Protein AF-A0A090Y3X4-F1 (afdb_monomer)

Mean predicted aligned error: 3.94 Å

Solvent-accessible surface area (backbone atoms only — not comparable to full-atom values): 7453 Å² total; per-residue (Å²): 134,81,84,80,70,40,62,22,21,48,53,12,30,30,33,34,77,34,29,71,31,74,43,51,36,42,61,92,68,74,62,86,41,66,52,88,90,32,39,46,38,29,31,77,70,59,46,63,77,59,17,38,63,59,19,52,33,36,74,37,89,66,60,80,65,92,53,76,44,78,47,69,42,95,89,70,42,83,44,72,36,32,60,23,70,66,44,67,40,93,90,59,49,47,38,69,45,41,74,91,44,66,38,75,91,29,31,19,28,30,45,69,23,35,34,59,35,67,56,74,32,51,30,39,50,78,40,28,31,71,87,59,84,132

Sequence (134 aa):
MMDKYEYAVRGAKIFCECGSHVRRLNLPQSHGAFVNDKPMMNEADCVPEVNISSFGTCDSPKNESGETVYLISMDGKEIQGTPCKFALLSGGKWEKTKEQAKVDEKPALTTESELHCSLGGTIRFNSSGQQEAD

Secondary structure (DSSP, 8-state):
----PPBPBTT-EEEETTBS--EE---SS--S-EETTEEBPBTT---BTTTB---SBB--TT------EEEE-TTS-EEEESB----BPTT---BS-EEEEEETTEEEPBTT-BEEBTTSPEEEES--STTS--

Nearest PDB structures (foldseek):
  1wln-assembly1_A  TM=1.974E-01  e=7.969E+00  Mus musculus

Organism: Paenibacillus macerans (NCBI:txid44252)

Structure (mmCIF, N/CA/C/O backbone):
data_AF-A0A090Y3X4-F1
#
_entry.id   AF-A0A090Y3X4-F1
#
loop_
_atom_site.group_PDB
_atom_site.id
_atom_site.type_symbol
_atom_site.label_atom_id
_atom_site.label_alt_id
_atom_site.label_comp_id
_atom_site.label_asym_id
_atom_site.label_entity_id
_atom_site.label_seq_id
_atom_site.pdbx_PDB_ins_code
_atom_site.Cartn_x
_atom_site.Cartn_y
_atom_site.Cartn_z
_atom_site.occupancy
_atom_site.B_iso_or_equiv
_atom_site.auth_seq_id
_atom_site.auth_com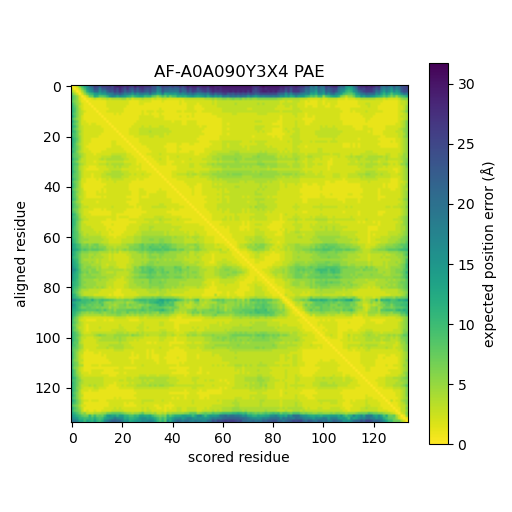p_id
_atom_site.auth_asym_id
_atom_site.auth_atom_id
_atom_site.pdbx_PDB_model_num
ATOM 1 N N . MET A 1 1 ? 19.424 19.079 -3.361 1.00 43.22 1 MET A N 1
ATOM 2 C CA . MET A 1 1 ? 19.384 17.786 -2.648 1.00 43.22 1 MET A CA 1
ATOM 3 C C . MET A 1 1 ? 18.462 16.901 -3.450 1.00 43.22 1 MET A C 1
ATOM 5 O O . MET A 1 1 ? 17.398 17.370 -3.816 1.00 43.22 1 MET A O 1
ATOM 9 N N . MET A 1 2 ? 18.930 15.733 -3.876 1.00 45.69 2 MET A N 1
ATOM 10 C CA . MET A 1 2 ? 18.145 14.839 -4.723 1.00 45.69 2 MET A CA 1
ATOM 11 C C . MET A 1 2 ? 17.331 13.964 -3.781 1.00 45.69 2 MET A C 1
ATOM 13 O O . MET A 1 2 ? 17.919 13.132 -3.090 1.00 45.69 2 MET A O 1
ATOM 17 N N . ASP A 1 3 ? 16.026 14.215 -3.692 1.00 47.84 3 ASP A N 1
ATOM 18 C CA . ASP A 1 3 ? 15.105 13.340 -2.973 1.00 47.84 3 ASP A CA 1
ATOM 19 C C . ASP A 1 3 ? 15.258 11.944 -3.569 1.00 47.84 3 ASP A C 1
ATOM 21 O O . ASP A 1 3 ? 14.965 11.699 -4.742 1.00 47.84 3 ASP A O 1
ATOM 25 N N . LYS A 1 4 ? 15.867 11.043 -2.799 1.00 63.28 4 LYS A N 1
ATOM 26 C CA . LYS A 1 4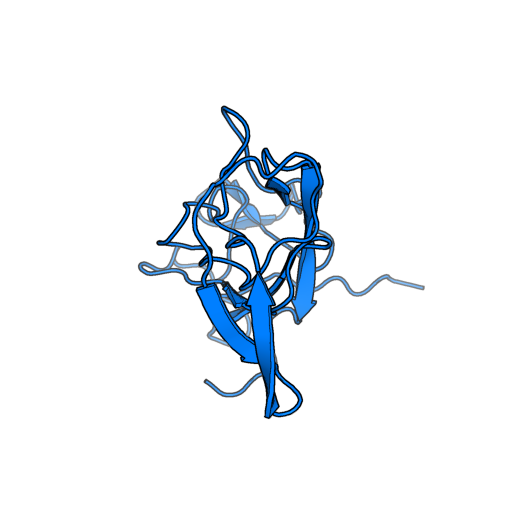 ? 16.175 9.693 -3.256 1.00 63.28 4 LYS A CA 1
ATOM 27 C C . LYS A 1 4 ? 14.930 8.844 -3.019 1.00 63.28 4 LYS A C 1
ATOM 29 O O . LYS A 1 4 ? 14.910 8.016 -2.118 1.00 63.28 4 LYS A O 1
ATOM 34 N N . TYR A 1 5 ? 13.865 9.106 -3.775 1.00 77.50 5 TYR A N 1
ATOM 35 C CA . TYR A 1 5 ? 12.719 8.206 -3.793 1.00 77.50 5 TYR A CA 1
ATOM 36 C C . TYR A 1 5 ? 13.141 6.883 -4.430 1.00 77.50 5 TYR A C 1
ATOM 38 O O . TYR A 1 5 ? 13.808 6.839 -5.467 1.00 77.50 5 TYR A O 1
ATOM 46 N N . GLU A 1 6 ? 12.779 5.795 -3.769 1.00 94.81 6 GLU A N 1
ATOM 47 C CA . GLU A 1 6 ? 13.108 4.441 -4.193 1.00 94.81 6 GLU A CA 1
ATOM 48 C C . GLU A 1 6 ? 11.882 3.801 -4.833 1.00 94.81 6 GLU A C 1
ATOM 50 O O . GLU A 1 6 ? 10.752 4.080 -4.432 1.00 94.81 6 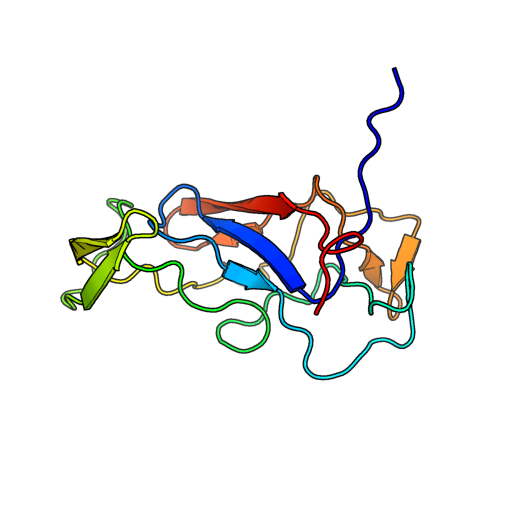GLU A O 1
ATOM 55 N N . TYR A 1 7 ? 12.088 2.928 -5.818 1.00 97.06 7 TYR A N 1
ATOM 56 C CA . TYR A 1 7 ? 10.997 2.127 -6.364 1.00 97.06 7 TYR A CA 1
ATOM 57 C C . TYR A 1 7 ? 10.434 1.188 -5.298 1.00 97.06 7 TYR A C 1
ATOM 59 O O . TYR A 1 7 ? 11.191 0.513 -4.600 1.00 97.06 7 TYR A O 1
ATOM 67 N N . ALA A 1 8 ? 9.114 1.120 -5.176 1.00 97.62 8 ALA A N 1
ATOM 68 C CA . ALA A 1 8 ? 8.504 0.164 -4.267 1.00 97.62 8 ALA A CA 1
ATOM 69 C C . ALA A 1 8 ? 8.553 -1.244 -4.872 1.00 97.62 8 ALA A C 1
ATOM 71 O O . ALA A 1 8 ? 8.224 -1.448 -6.044 1.00 97.62 8 ALA A O 1
ATOM 72 N N . VAL A 1 9 ? 8.943 -2.217 -4.054 1.00 97.88 9 VAL A N 1
ATOM 73 C CA . VAL A 1 9 ? 8.943 -3.640 -4.410 1.00 97.88 9 VAL A CA 1
ATOM 74 C C . VAL A 1 9 ? 7.957 -4.422 -3.551 1.00 97.88 9 VAL A C 1
ATOM 76 O O . VAL A 1 9 ? 7.445 -3.923 -2.545 1.00 97.88 9 VAL A O 1
ATOM 79 N N . ARG A 1 10 ? 7.697 -5.681 -3.911 1.00 97.75 10 ARG A N 1
ATOM 80 C CA . ARG A 1 10 ? 6.999 -6.617 -3.023 1.00 97.75 10 ARG A CA 1
ATOM 81 C C . ARG A 1 10 ? 7.674 -6.633 -1.652 1.00 97.75 10 ARG A C 1
ATOM 83 O O . ARG A 1 10 ? 8.893 -6.717 -1.548 1.00 97.75 10 ARG A O 1
ATOM 90 N N . GLY A 1 11 ? 6.865 -6.569 -0.600 1.00 97.06 11 GLY A N 1
ATOM 91 C CA . GLY A 1 11 ? 7.344 -6.483 0.776 1.00 97.06 11 GLY A CA 1
ATOM 92 C C . GLY A 1 11 ? 7.535 -5.054 1.290 1.00 97.06 11 GLY A C 1
ATOM 93 O O . GLY A 1 11 ? 7.710 -4.896 2.498 1.00 97.06 11 GLY A O 1
ATOM 94 N N . ALA A 1 12 ? 7.440 -4.027 0.431 1.00 97.75 12 ALA A N 1
ATOM 95 C CA . ALA A 1 12 ? 7.424 -2.623 0.845 1.00 97.75 12 ALA A CA 1
ATOM 96 C C . ALA A 1 12 ? 6.405 -2.394 1.964 1.00 97.75 12 ALA A C 1
ATOM 98 O O . ALA A 1 12 ? 5.258 -2.844 1.872 1.00 97.75 12 ALA A O 1
ATOM 99 N N . LYS A 1 13 ? 6.817 -1.701 3.028 1.00 97.81 13 LYS A N 1
ATOM 100 C CA . LYS A 1 13 ? 5.930 -1.408 4.154 1.00 97.81 13 LYS A CA 1
ATOM 101 C C . LYS A 1 13 ? 5.101 -0.172 3.856 1.00 97.81 13 LYS A C 1
ATOM 103 O O . LYS A 1 13 ? 5.649 0.872 3.518 1.00 97.81 13 LYS A O 1
ATOM 108 N N . ILE A 1 14 ? 3.799 -0.282 4.061 1.00 97.94 14 ILE A N 1
ATOM 109 C CA . ILE A 1 14 ? 2.810 0.777 3.884 1.00 97.94 14 ILE A CA 1
ATOM 110 C C . ILE A 1 14 ? 1.960 0.930 5.143 1.00 97.94 14 ILE A C 1
ATOM 112 O O . ILE A 1 14 ? 1.775 -0.022 5.900 1.00 97.94 14 ILE A O 1
ATOM 116 N N . PHE A 1 15 ? 1.399 2.110 5.357 1.00 97.62 15 PHE A N 1
ATOM 117 C CA . PHE A 1 15 ? 0.435 2.368 6.425 1.00 97.62 15 PHE A CA 1
ATOM 118 C C . PHE A 1 15 ? -0.694 3.251 5.904 1.00 97.62 15 PHE A C 1
ATOM 120 O O . PHE A 1 15 ? -0.481 4.050 4.997 1.00 97.62 15 PHE A O 1
ATOM 127 N N . CYS A 1 16 ? -1.881 3.101 6.484 1.00 97.69 16 CYS A N 1
ATOM 128 C CA . CYS A 1 16 ? -2.984 4.041 6.321 1.00 97.69 16 CYS A CA 1
ATOM 129 C C . CYS A 1 16 ? -2.924 5.050 7.469 1.00 97.69 16 CYS A C 1
ATOM 131 O O . CYS A 1 16 ? -2.785 4.639 8.617 1.00 97.69 16 CYS A O 1
ATOM 133 N N . GLU A 1 17 ? -3.085 6.340 7.189 1.00 97.38 17 GLU A N 1
ATOM 134 C CA . GLU A 1 17 ? -3.111 7.396 8.217 1.00 97.38 17 GLU A CA 1
ATOM 135 C C . GLU A 1 17 ? -4.227 7.212 9.256 1.00 97.38 17 GLU A C 1
ATOM 137 O O . GLU A 1 17 ? -4.107 7.688 10.380 1.00 97.38 17 GLU A O 1
ATOM 142 N N . CYS A 1 18 ? -5.303 6.504 8.904 1.00 96.94 18 CYS A N 1
ATOM 143 C CA . CYS A 1 18 ? -6.388 6.174 9.831 1.00 96.94 18 CYS A CA 1
ATOM 144 C C . CYS A 1 18 ? -6.249 4.780 10.460 1.00 96.94 18 CYS A C 1
ATOM 146 O O . CYS A 1 18 ? -7.133 4.385 11.214 1.00 96.94 18 CYS A O 1
ATOM 148 N N . GLY A 1 19 ? -5.243 3.991 10.072 1.00 96.62 19 GLY A N 1
ATOM 149 C CA . GLY A 1 19 ? -5.099 2.590 10.461 1.00 96.62 19 GLY A CA 1
ATOM 150 C C . GLY A 1 19 ? -4.073 2.395 11.574 1.00 96.62 19 GLY A C 1
ATOM 151 O O . GLY A 1 19 ? -3.025 3.033 11.575 1.00 96.62 19 GLY A O 1
ATOM 152 N N . SER A 1 20 ? -4.320 1.458 12.487 1.00 96.50 20 SER A N 1
ATOM 153 C CA . SER A 1 20 ? -3.396 1.188 13.598 1.00 96.50 20 SER A CA 1
ATOM 154 C C . SER A 1 20 ? -2.183 0.328 13.241 1.00 96.50 20 SER A C 1
ATOM 156 O O . SER A 1 20 ? -1.276 0.187 14.061 1.00 96.50 20 SER A O 1
ATOM 158 N N . HIS A 1 21 ? -2.148 -0.286 12.055 1.00 96.56 21 HIS A N 1
ATOM 159 C CA . HIS A 1 21 ? -1.065 -1.191 11.684 1.00 96.56 21 HIS A CA 1
ATOM 160 C C . HIS A 1 21 ? -0.454 -0.912 10.312 1.00 96.56 21 HIS A C 1
ATOM 162 O O . HIS A 1 21 ? -1.160 -0.802 9.321 1.00 96.56 21 HIS A O 1
ATOM 168 N N . VAL A 1 22 ? 0.875 -0.968 10.241 1.00 96.69 22 VAL A N 1
ATOM 169 C CA . VAL A 1 22 ? 1.681 -1.127 9.021 1.00 96.69 22 VAL A CA 1
ATOM 170 C C . VAL A 1 22 ? 1.436 -2.507 8.407 1.00 96.69 22 VAL A C 1
ATOM 172 O O . VAL A 1 22 ? 1.268 -3.518 9.104 1.00 96.69 22 VAL A O 1
ATOM 175 N N . ARG A 1 23 ? 1.450 -2.546 7.077 1.00 96.25 23 ARG A N 1
ATOM 176 C CA . ARG A 1 23 ? 1.321 -3.741 6.245 1.00 96.25 23 ARG A CA 1
ATOM 177 C C . ARG A 1 23 ? 2.415 -3.802 5.203 1.00 96.25 23 ARG A C 1
ATOM 179 O O . ARG A 1 23 ? 3.077 -2.809 4.9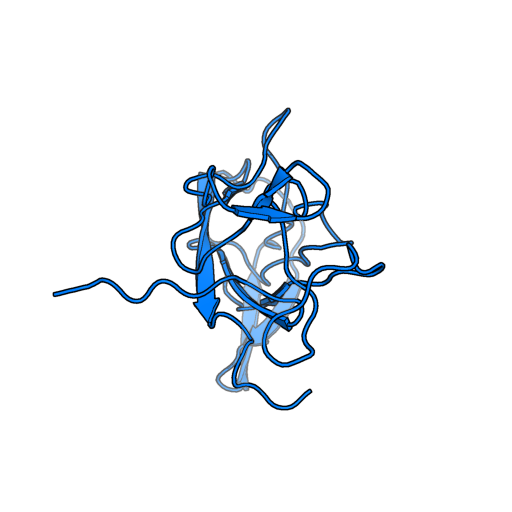36 1.00 96.25 23 ARG A O 1
ATOM 186 N N . ARG A 1 24 ? 2.613 -4.985 4.634 1.00 97.25 24 ARG A N 1
ATOM 187 C CA . ARG A 1 24 ? 3.506 -5.184 3.495 1.00 97.25 24 ARG A CA 1
ATOM 188 C C . ARG A 1 24 ? 2.686 -5.277 2.223 1.00 97.25 24 ARG A C 1
ATOM 190 O O . ARG A 1 24 ? 1.677 -5.979 2.209 1.00 97.25 24 ARG A O 1
ATOM 197 N N . LEU A 1 25 ? 3.144 -4.610 1.170 1.00 97.50 25 LEU A N 1
ATOM 198 C CA . LEU A 1 25 ? 2.611 -4.819 -0.166 1.00 97.50 25 LEU A CA 1
ATOM 199 C C . LEU A 1 25 ? 2.888 -6.242 -0.624 1.00 97.50 25 LEU A C 1
ATOM 201 O O . LEU A 1 25 ? 4.015 -6.739 -0.539 1.00 97.50 25 LEU A O 1
ATOM 205 N N . ASN A 1 26 ? 1.853 -6.878 -1.148 1.00 97.62 26 ASN A N 1
ATOM 206 C CA . ASN A 1 26 ? 1.954 -8.188 -1.751 1.00 97.62 26 ASN A CA 1
ATOM 207 C C . ASN A 1 26 ? 1.817 -8.088 -3.273 1.00 97.62 26 ASN A C 1
ATOM 209 O O . ASN A 1 26 ? 1.033 -7.304 -3.806 1.00 97.62 26 ASN A O 1
ATOM 213 N N . LEU A 1 27 ? 2.583 -8.918 -3.969 1.00 97.69 27 LEU A N 1
ATOM 214 C CA . LEU A 1 27 ? 2.510 -9.076 -5.412 1.00 97.69 27 LEU A CA 1
ATOM 215 C C . LEU A 1 27 ? 2.535 -10.579 -5.700 1.00 97.69 27 LEU A C 1
ATOM 217 O O . LEU A 1 27 ? 3.615 -11.178 -5.683 1.00 97.69 27 LEU A O 1
ATOM 221 N N . PRO A 1 28 ? 1.359 -11.216 -5.866 1.00 95.88 28 PRO A N 1
ATOM 222 C CA . PRO A 1 28 ? 1.272 -12.666 -6.039 1.00 95.88 28 PRO A CA 1
ATOM 223 C C . PRO A 1 28 ? 2.027 -13.172 -7.270 1.00 95.88 28 PRO A C 1
ATOM 225 O O . PRO A 1 28 ? 2.687 -14.206 -7.206 1.00 95.88 28 PRO A O 1
ATOM 228 N N . GLN A 1 29 ? 1.948 -12.424 -8.372 1.00 96.06 29 GLN A N 1
ATOM 229 C CA . GLN A 1 29 ? 2.640 -12.707 -9.622 1.00 96.06 29 GLN A CA 1
ATOM 230 C C . GLN A 1 29 ? 3.517 -11.512 -9.986 1.00 96.06 29 GLN A C 1
ATOM 232 O O . GLN A 1 29 ? 3.029 -10.390 -10.048 1.00 96.06 29 GLN A O 1
ATOM 237 N N . SER A 1 30 ? 4.809 -11.759 -10.211 1.00 96.50 30 SER A N 1
ATOM 238 C CA . SER A 1 30 ? 5.745 -10.715 -10.635 1.00 96.50 30 SER A CA 1
ATOM 239 C C . SER A 1 30 ? 5.406 -10.198 -12.034 1.00 96.50 30 SER A C 1
ATOM 241 O O . SER A 1 30 ? 5.083 -10.981 -12.927 1.00 96.50 30 SER A O 1
ATOM 243 N N . HIS A 1 31 ? 5.602 -8.895 -12.224 1.00 96.94 31 HIS A N 1
ATOM 244 C CA . HIS A 1 31 ? 5.525 -8.188 -13.507 1.00 96.94 31 HIS A CA 1
ATOM 245 C C . HIS A 1 31 ? 6.775 -8.372 -14.387 1.00 96.94 31 HIS A C 1
ATOM 247 O O . HIS A 1 31 ? 6.893 -7.760 -15.443 1.00 96.94 31 HIS A O 1
ATOM 253 N N . GLY A 1 32 ? 7.760 -9.159 -13.937 1.00 96.81 32 GLY A N 1
ATOM 254 C CA . GLY A 1 32 ? 9.018 -9.390 -14.658 1.00 96.81 32 GLY A CA 1
ATOM 255 C C . GLY A 1 32 ? 10.052 -8.260 -14.538 1.00 96.81 32 GLY A C 1
ATOM 256 O O . GLY A 1 32 ? 11.125 -8.364 -15.125 1.00 96.81 32 GLY A O 1
ATOM 257 N N . ALA A 1 33 ? 9.765 -7.214 -13.757 1.00 97.19 33 ALA A N 1
ATOM 258 C CA . ALA A 1 33 ? 10.682 -6.113 -13.460 1.00 97.19 33 ALA A CA 1
ATOM 259 C C . ALA A 1 33 ? 11.178 -6.184 -12.010 1.00 97.19 33 ALA A C 1
ATOM 261 O O . ALA A 1 33 ? 10.393 -6.441 -11.094 1.00 97.19 33 ALA A O 1
ATOM 262 N N . PHE A 1 34 ? 12.474 -5.939 -11.801 1.00 96.69 34 PHE A N 1
ATOM 263 C CA . PHE A 1 34 ? 13.136 -6.154 -10.515 1.00 96.69 34 PHE A CA 1
ATOM 264 C C . PHE A 1 34 ? 14.109 -5.028 -10.167 1.00 96.69 34 PHE A C 1
ATOM 266 O O . PHE A 1 34 ? 14.759 -4.452 -11.038 1.00 96.69 34 PHE A O 1
ATOM 273 N N . VAL A 1 35 ? 14.266 -4.784 -8.868 1.00 95.06 35 VAL A N 1
ATOM 274 C CA . VAL A 1 35 ? 15.372 -4.013 -8.291 1.00 95.06 35 VAL A CA 1
ATOM 275 C C . VAL A 1 35 ? 15.906 -4.784 -7.089 1.00 95.06 35 VAL A C 1
ATOM 277 O O . VAL A 1 35 ? 15.130 -5.222 -6.243 1.00 95.06 35 VAL A O 1
ATOM 280 N N . ASN A 1 36 ? 17.224 -4.994 -7.038 1.00 92.56 36 ASN A N 1
ATOM 281 C CA . ASN A 1 36 ? 17.879 -5.846 -6.034 1.00 92.56 36 ASN A CA 1
ATOM 282 C C . ASN A 1 36 ? 17.212 -7.230 -5.909 1.00 92.56 36 ASN A C 1
ATOM 284 O O . ASN A 1 36 ? 16.889 -7.666 -4.808 1.00 92.56 36 ASN A O 1
ATOM 288 N N . ASP A 1 37 ? 16.921 -7.866 -7.050 1.00 94.12 37 ASP A N 1
ATOM 289 C CA . ASP A 1 37 ? 16.239 -9.167 -7.154 1.00 94.12 37 ASP A CA 1
ATOM 290 C C . ASP A 1 37 ? 14.820 -9.228 -6.555 1.00 94.12 37 ASP A C 1
ATOM 292 O O . ASP A 1 37 ? 14.198 -10.290 -6.504 1.00 94.12 37 ASP A O 1
ATOM 296 N N . LYS A 1 38 ? 14.248 -8.079 -6.174 1.00 95.81 38 LYS A N 1
ATOM 297 C CA . LYS A 1 38 ? 12.889 -7.967 -5.638 1.00 95.81 38 LYS A CA 1
ATOM 298 C C . LYS A 1 38 ? 11.936 -7.402 -6.693 1.00 95.81 38 LYS A C 1
ATOM 300 O O . LYS A 1 38 ? 12.287 -6.435 -7.375 1.00 95.81 38 LYS A O 1
ATOM 305 N N . PRO A 1 39 ? 10.735 -7.984 -6.858 1.00 97.81 39 PRO A N 1
ATOM 306 C CA . PRO A 1 39 ? 9.830 -7.605 -7.935 1.00 97.81 39 PRO A CA 1
ATOM 307 C C . PRO A 1 39 ? 9.196 -6.235 -7.665 1.00 97.81 39 PRO A C 1
ATOM 309 O O . PRO A 1 39 ? 8.722 -5.972 -6.559 1.00 97.81 39 PRO A O 1
ATOM 312 N N . MET A 1 40 ? 9.202 -5.369 -8.675 1.00 98.06 40 MET A N 1
ATOM 313 C CA . MET A 1 40 ? 8.694 -3.995 -8.601 1.00 98.06 40 MET A CA 1
ATOM 314 C C . MET A 1 40 ? 7.166 -3.934 -8.682 1.00 98.06 40 MET A C 1
ATOM 316 O O . MET A 1 40 ? 6.543 -4.766 -9.339 1.00 98.06 40 MET A O 1
ATOM 320 N N . MET A 1 41 ? 6.583 -2.909 -8.056 1.00 98.25 41 MET A N 1
ATOM 321 C CA . MET A 1 41 ? 5.145 -2.619 -8.083 1.00 98.25 41 MET A CA 1
ATOM 322 C C . MET A 1 41 ? 4.808 -1.517 -9.107 1.00 98.25 41 MET A C 1
ATOM 324 O O . MET A 1 41 ? 5.634 -0.641 -9.386 1.00 98.25 41 MET A O 1
ATOM 328 N N . ASN A 1 42 ? 3.574 -1.500 -9.610 1.00 98.50 42 ASN A N 1
ATOM 329 C CA . ASN A 1 42 ? 3.027 -0.446 -10.469 1.00 98.50 42 ASN A CA 1
ATOM 330 C C . ASN A 1 42 ? 1.723 0.158 -9.920 1.00 98.50 42 ASN A C 1
ATOM 332 O O . ASN A 1 42 ? 1.174 -0.288 -8.912 1.00 98.50 42 ASN A O 1
ATOM 336 N N . GLU A 1 43 ? 1.219 1.196 -10.593 1.00 98.06 43 GLU A N 1
ATOM 337 C CA . GLU A 1 43 ? 0.061 1.970 -10.129 1.00 98.06 43 GLU A CA 1
ATOM 338 C C . GLU A 1 43 ? -1.225 1.161 -9.891 1.00 98.06 43 GLU A C 1
ATOM 340 O O . GLU A 1 43 ? -2.086 1.585 -9.120 1.00 98.06 43 GLU A O 1
ATOM 345 N N . ALA A 1 44 ? -1.365 0.000 -10.537 1.00 97.38 44 ALA A N 1
ATOM 346 C CA . ALA A 1 44 ? -2.546 -0.847 -10.431 1.00 97.38 44 ALA A CA 1
ATOM 347 C C . ALA A 1 44 ? -2.461 -1.872 -9.289 1.00 97.38 44 ALA A C 1
ATOM 349 O O . ALA A 1 44 ? -3.472 -2.504 -8.982 1.00 97.38 44 ALA A O 1
ATOM 350 N N . ASP A 1 45 ? -1.306 -2.021 -8.633 1.00 97.81 45 ASP A N 1
ATOM 351 C CA . ASP A 1 45 ? -1.090 -2.995 -7.558 1.00 97.81 45 ASP A CA 1
ATOM 352 C C . ASP A 1 45 ? -1.707 -2.529 -6.228 1.00 97.81 45 ASP A C 1
ATOM 354 O O . ASP A 1 45 ? -1.031 -2.216 -5.244 1.00 97.81 45 ASP A O 1
ATOM 358 N N . CYS A 1 46 ? -3.033 -2.446 -6.209 1.00 96.81 46 CYS A N 1
ATOM 359 C CA . CYS A 1 46 ? -3.823 -1.901 -5.110 1.00 96.81 46 CYS A CA 1
ATOM 360 C C . CYS A 1 46 ? -5.079 -2.725 -4.795 1.00 96.81 46 CYS A C 1
ATOM 362 O O . CYS A 1 46 ? -5.955 -2.255 -4.076 1.00 96.81 46 CYS A O 1
ATOM 364 N N . VAL A 1 47 ? -5.190 -3.957 -5.300 1.00 95.50 47 VAL A N 1
ATOM 365 C CA . VAL A 1 47 ? -6.376 -4.796 -5.091 1.00 95.50 47 VAL A CA 1
ATOM 366 C C . VAL A 1 47 ? -6.495 -5.183 -3.603 1.00 95.50 47 VAL A C 1
ATOM 368 O O . VAL A 1 47 ? -5.550 -5.766 -3.052 1.00 95.50 47 VAL A O 1
ATOM 371 N N . PRO A 1 48 ? -7.628 -4.885 -2.929 1.00 94.25 48 PRO A N 1
ATOM 372 C CA . PRO A 1 48 ? -7.843 -5.256 -1.530 1.00 94.25 48 PRO A CA 1
ATOM 373 C C . PRO A 1 48 ? -7.715 -6.762 -1.302 1.00 94.25 48 PRO A C 1
ATOM 375 O O . PRO A 1 48 ? -8.165 -7.558 -2.122 1.00 94.25 48 PRO A O 1
ATOM 378 N N . GLU A 1 49 ? -7.084 -7.145 -0.192 1.00 94.25 49 GLU A N 1
ATOM 379 C CA . GLU A 1 49 ? -6.814 -8.534 0.221 1.00 94.25 49 GLU A CA 1
ATOM 380 C C . GLU A 1 49 ? -5.956 -9.361 -0.762 1.00 94.25 49 GLU A C 1
ATOM 382 O O . GLU A 1 49 ? -5.660 -10.526 -0.509 1.00 94.25 49 GLU A O 1
ATOM 387 N N . VAL A 1 50 ? -5.481 -8.749 -1.853 1.00 96.12 50 VAL A N 1
ATOM 388 C CA . VAL A 1 50 ? -4.529 -9.344 -2.802 1.00 96.12 50 VAL A CA 1
ATOM 389 C C . VAL A 1 50 ? -3.187 -8.627 -2.717 1.00 96.12 50 VAL A C 1
ATOM 391 O O . VAL A 1 50 ? -2.171 -9.263 -2.433 1.00 96.12 50 VAL A O 1
ATOM 394 N N . ASN A 1 51 ? -3.181 -7.308 -2.928 1.00 97.50 51 ASN A N 1
ATOM 395 C CA . ASN A 1 51 ? -1.993 -6.465 -2.804 1.00 97.50 51 ASN A CA 1
ATOM 396 C C . ASN A 1 51 ? -1.890 -5.811 -1.425 1.00 97.50 51 ASN A C 1
ATOM 398 O O . ASN A 1 51 ? -0.787 -5.645 -0.904 1.00 97.50 51 ASN A O 1
ATOM 402 N N . ILE A 1 52 ? -3.036 -5.432 -0.848 1.00 97.25 52 ILE A N 1
ATOM 403 C CA . ILE A 1 52 ? -3.126 -4.641 0.383 1.00 97.25 52 ILE A CA 1
ATOM 404 C C . ILE A 1 52 ? -4.127 -5.297 1.335 1.00 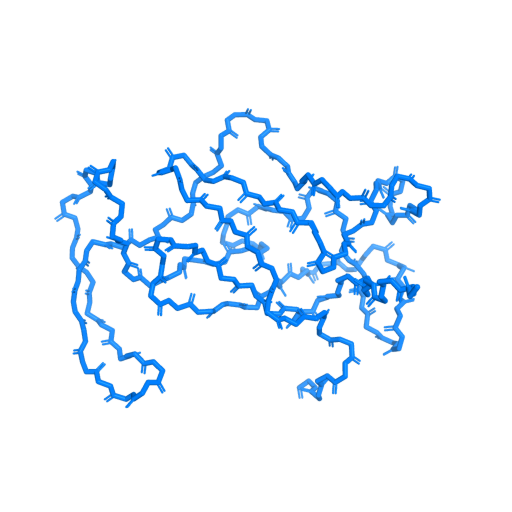97.25 52 ILE A C 1
ATOM 406 O O . ILE A 1 52 ? -5.324 -5.330 1.062 1.00 97.25 52 ILE A O 1
ATOM 410 N N . SER A 1 53 ? -3.638 -5.790 2.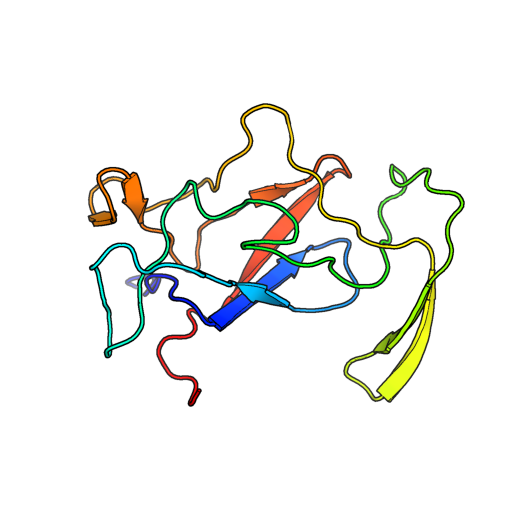469 1.00 95.56 53 SER A N 1
ATOM 411 C CA . SER A 1 53 ? -4.463 -6.278 3.583 1.00 95.56 53 SER A CA 1
ATOM 412 C C . SER A 1 53 ? -4.991 -5.132 4.459 1.00 95.56 53 SER A C 1
ATOM 414 O O . SER A 1 53 ? -4.368 -4.071 4.517 1.00 95.56 53 SER A O 1
ATOM 416 N N . SER A 1 54 ? -6.049 -5.378 5.238 1.00 95.25 54 SER A N 1
ATOM 417 C CA . SER A 1 54 ? -6.558 -4.440 6.262 1.00 95.25 54 SER A CA 1
ATOM 418 C C . SER A 1 54 ? -5.491 -3.864 7.216 1.00 95.25 54 SER A C 1
ATOM 420 O O . SER A 1 54 ? -4.575 -4.563 7.650 1.00 95.25 54 SER A O 1
ATOM 422 N N . PHE A 1 55 ? -5.643 -2.599 7.627 1.00 97.12 55 PHE A N 1
ATOM 423 C CA . PHE A 1 55 ? -4.678 -1.872 8.480 1.00 97.12 55 PHE A CA 1
ATOM 424 C C . PHE A 1 55 ? -5.004 -1.944 9.986 1.00 97.12 55 PHE A C 1
ATOM 426 O O . PHE A 1 55 ? -4.697 -1.028 10.744 1.00 97.12 55 PHE A O 1
ATOM 433 N N . GLY A 1 56 ? -5.631 -3.033 10.439 1.00 96.25 56 GLY A N 1
ATOM 434 C CA . GLY A 1 56 ? -6.000 -3.219 11.844 1.00 96.25 56 GLY A CA 1
ATOM 435 C C . GLY A 1 56 ? -7.301 -2.508 12.208 1.00 96.25 56 GLY A C 1
ATOM 436 O O . GLY A 1 56 ? -8.322 -2.776 11.584 1.00 96.25 56 GLY A O 1
ATOM 437 N N . THR A 1 57 ? -7.272 -1.623 13.204 1.00 96.81 57 THR A N 1
ATOM 438 C CA . THR A 1 57 ? -8.404 -0.762 13.604 1.00 96.81 57 THR A CA 1
ATOM 439 C C . THR A 1 57 ? -8.362 0.577 12.867 1.00 96.81 57 THR A C 1
ATOM 441 O O . THR A 1 57 ? -7.291 0.999 12.436 1.00 96.81 57 THR A O 1
ATOM 444 N N . CYS A 1 58 ? -9.518 1.216 12.685 1.00 97.25 58 CYS A N 1
ATOM 445 C CA . CYS A 1 58 ? -9.686 2.452 11.928 1.00 97.25 58 CYS A CA 1
ATOM 446 C C . CYS A 1 58 ? -10.241 3.579 12.796 1.00 97.25 58 CYS A C 1
ATOM 448 O O . CYS A 1 58 ? -11.321 3.424 13.361 1.00 97.25 58 CYS A O 1
ATOM 450 N N . ASP A 1 59 ? -9.575 4.729 12.779 1.00 96.25 59 ASP A N 1
ATOM 451 C CA . ASP A 1 59 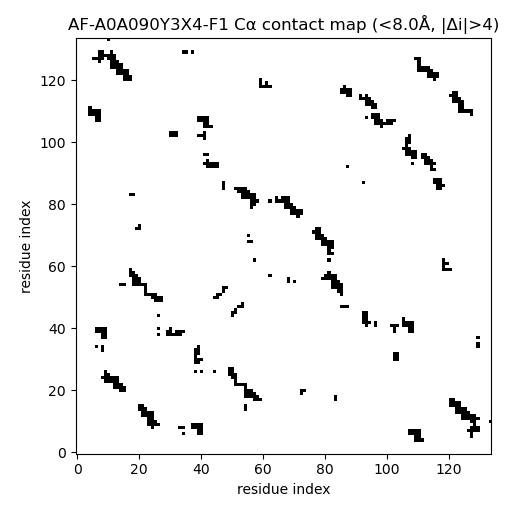? -10.010 5.926 13.511 1.00 96.25 59 ASP A CA 1
ATOM 452 C C . ASP A 1 59 ? -10.797 6.914 12.630 1.00 96.25 59 ASP A C 1
ATOM 454 O O . ASP A 1 59 ? -11.134 8.018 13.058 1.00 96.25 59 ASP A O 1
ATOM 458 N N . SER A 1 60 ? -11.096 6.550 11.375 1.00 96.38 60 SER A N 1
ATOM 459 C CA . SER A 1 60 ? -11.881 7.424 10.503 1.00 96.38 60 SER A CA 1
ATOM 460 C C . SER A 1 60 ? -13.329 7.529 10.996 1.00 96.38 60 SER A C 1
ATOM 462 O O . SER A 1 60 ? -14.006 6.503 11.098 1.00 96.38 60 SER A O 1
ATOM 464 N N . PRO A 1 61 ? -13.871 8.748 11.175 1.00 93.88 61 PRO A N 1
ATOM 465 C CA . PRO A 1 61 ? -15.271 8.938 11.546 1.00 93.88 61 PRO A CA 1
ATOM 466 C C . PRO A 1 61 ? -16.247 8.512 10.438 1.00 93.88 61 PRO A C 1
ATOM 468 O O . PRO A 1 61 ? -17.439 8.394 10.694 1.00 93.88 61 PRO A O 1
ATOM 471 N N . LYS A 1 62 ? -15.762 8.283 9.207 1.00 94.44 62 LYS A N 1
ATOM 472 C CA . LYS A 1 62 ? -16.564 7.751 8.091 1.00 94.44 62 LYS A CA 1
ATOM 473 C C . LYS A 1 62 ? -16.734 6.232 8.153 1.00 94.44 62 LYS A C 1
ATOM 475 O O . LYS A 1 62 ? -17.426 5.665 7.312 1.00 94.44 62 LYS A O 1
ATOM 480 N N . ASN A 1 63 ? -16.047 5.554 9.073 1.00 94.50 63 ASN A N 1
ATOM 481 C CA . ASN A 1 63 ? -16.164 4.112 9.217 1.00 94.50 63 ASN A CA 1
ATOM 482 C C . ASN A 1 63 ? -17.416 3.760 10.027 1.00 94.50 63 ASN A C 1
ATOM 484 O O . ASN A 1 63 ? -17.388 3.699 11.251 1.00 94.50 63 ASN A O 1
ATOM 488 N N . GLU A 1 64 ? -18.512 3.515 9.316 1.00 93.12 64 GLU A N 1
ATOM 489 C CA . GLU A 1 64 ? -19.818 3.171 9.891 1.00 93.12 64 GLU A CA 1
ATOM 490 C C . GLU A 1 64 ? -19.997 1.657 10.125 1.00 93.12 64 GLU A C 1
ATOM 492 O O . GLU A 1 64 ? -21.110 1.185 10.360 1.00 93.12 64 GLU A O 1
ATOM 497 N N . SER A 1 65 ? -18.924 0.861 10.039 1.00 91.88 65 SER A N 1
ATOM 498 C CA . SER A 1 65 ? -19.014 -0.575 10.308 1.00 91.88 65 SER A CA 1
ATOM 499 C C . SER A 1 65 ? -19.384 -0.835 11.774 1.00 91.88 65 SER A C 1
ATOM 501 O O . SER A 1 65 ? -18.764 -0.299 12.689 1.00 91.88 65 SER A O 1
ATOM 503 N N . GLY A 1 66 ? -20.372 -1.706 11.998 1.00 92.69 66 GLY A N 1
ATOM 504 C CA . GLY A 1 66 ? -20.751 -2.190 13.332 1.00 92.69 66 GLY A CA 1
ATOM 505 C C . GLY A 1 66 ? -19.871 -3.333 13.857 1.00 92.69 66 GLY A C 1
ATOM 506 O O . GLY A 1 66 ? -20.138 -3.881 14.923 1.00 92.69 66 GLY A O 1
ATOM 507 N N . GLU A 1 67 ? -18.854 -3.741 13.099 1.00 95.56 67 GLU A N 1
ATOM 508 C CA . GLU A 1 67 ? -17.918 -4.797 13.482 1.00 95.56 67 GLU A CA 1
ATOM 509 C C . GLU A 1 67 ? -16.857 -4.265 14.450 1.00 95.56 67 GLU A C 1
ATOM 511 O O . GLU A 1 67 ? -16.347 -3.161 14.283 1.00 95.56 67 GLU A O 1
ATOM 516 N N . THR A 1 68 ? -16.475 -5.075 15.434 1.00 96.31 68 THR A N 1
ATOM 517 C CA . THR A 1 68 ? -15.344 -4.796 16.327 1.00 96.31 68 THR A CA 1
ATOM 518 C C . THR A 1 68 ? -14.316 -5.908 16.191 1.00 96.31 68 THR A C 1
ATOM 520 O O . THR A 1 68 ? -14.662 -7.086 16.264 1.00 96.31 68 THR A O 1
ATOM 523 N N . VAL A 1 69 ? -13.051 -5.533 16.006 1.00 96.56 69 VAL A N 1
ATOM 524 C CA . VAL A 1 69 ? -11.916 -6.462 16.008 1.00 96.56 69 VAL A CA 1
ATOM 525 C C . VAL A 1 69 ? -11.045 -6.233 17.236 1.00 96.56 69 VAL A C 1
ATOM 527 O O . VAL A 1 69 ? -10.909 -5.102 17.699 1.00 96.56 69 VAL A O 1
ATOM 530 N N . TYR A 1 70 ? -10.440 -7.311 17.729 1.00 96.94 70 TYR A N 1
ATOM 531 C CA . TYR A 1 70 ? -9.502 -7.320 18.851 1.00 96.94 70 TYR A CA 1
ATOM 532 C C .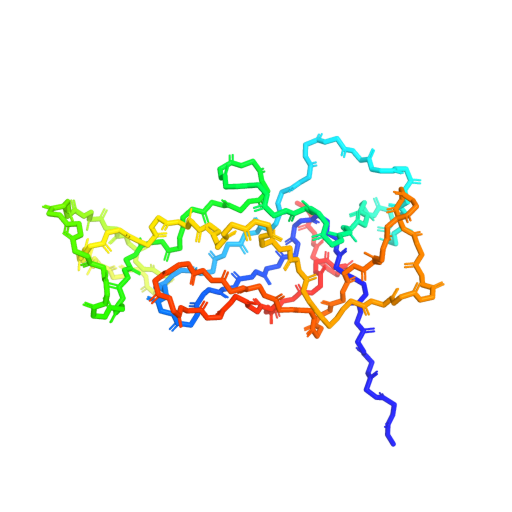 TYR A 1 70 ? -8.133 -7.727 18.317 1.00 96.94 70 TYR A C 1
ATOM 534 O O . TYR A 1 70 ? -8.009 -8.771 17.677 1.00 96.94 70 TYR A O 1
ATOM 542 N N . LEU A 1 71 ? -7.120 -6.890 18.526 1.00 96.12 71 LEU A N 1
ATOM 543 C CA . LEU A 1 71 ? -5.787 -7.054 17.948 1.00 96.12 71 LEU A CA 1
ATOM 544 C C . LEU A 1 71 ? -4.708 -6.770 18.993 1.00 96.12 71 LEU A C 1
ATOM 546 O O . LEU A 1 71 ? -4.952 -6.095 19.989 1.00 96.12 71 LEU A O 1
ATOM 550 N N . ILE A 1 72 ? -3.494 -7.241 18.724 1.00 95.19 72 ILE A N 1
ATOM 551 C CA . ILE A 1 72 ? -2.290 -6.829 19.446 1.00 95.19 72 ILE A CA 1
ATOM 552 C C . ILE A 1 72 ? -1.564 -5.799 18.581 1.00 95.19 72 ILE A C 1
ATOM 554 O O . ILE A 1 72 ? -1.216 -6.097 17.440 1.00 95.19 72 ILE A O 1
ATOM 558 N N . SER A 1 73 ? -1.359 -4.590 19.104 1.00 90.50 73 SER A N 1
ATOM 559 C CA . SER A 1 73 ? -0.605 -3.535 18.425 1.00 90.50 73 SER A CA 1
ATOM 560 C C . SER A 1 73 ? 0.871 -3.916 18.259 1.00 90.50 73 SER A C 1
ATOM 562 O O . SER A 1 73 ? 1.361 -4.867 18.868 1.00 90.50 73 SER A O 1
ATOM 564 N N . MET A 1 74 ? 1.624 -3.136 17.478 1.00 83.38 74 MET A N 1
ATOM 565 C CA . MET A 1 74 ? 3.067 -3.379 17.309 1.00 83.38 74 MET A CA 1
ATOM 566 C C . MET A 1 74 ? 3.872 -3.275 18.604 1.00 83.38 74 MET A C 1
ATOM 568 O O . MET A 1 74 ? 4.919 -3.905 18.711 1.00 83.38 74 MET A O 1
ATOM 572 N N . ASP A 1 75 ? 3.364 -2.538 19.591 1.00 90.81 75 ASP A N 1
ATOM 573 C CA . ASP A 1 75 ? 3.983 -2.402 20.912 1.00 90.81 75 ASP A CA 1
ATOM 574 C C . ASP A 1 75 ? 3.554 -3.520 21.882 1.00 90.81 75 ASP A C 1
ATOM 576 O O . ASP A 1 75 ? 3.829 -3.446 23.079 1.00 90.81 75 ASP A O 1
ATOM 580 N N . GLY A 1 76 ? 2.828 -4.535 21.401 1.00 92.75 76 GLY A N 1
ATOM 581 C CA . GLY A 1 76 ? 2.371 -5.665 22.211 1.00 92.75 76 GLY A CA 1
ATOM 582 C C . GLY A 1 76 ? 1.142 -5.376 23.077 1.00 92.75 76 GLY A C 1
ATOM 583 O O . GLY A 1 76 ? 0.8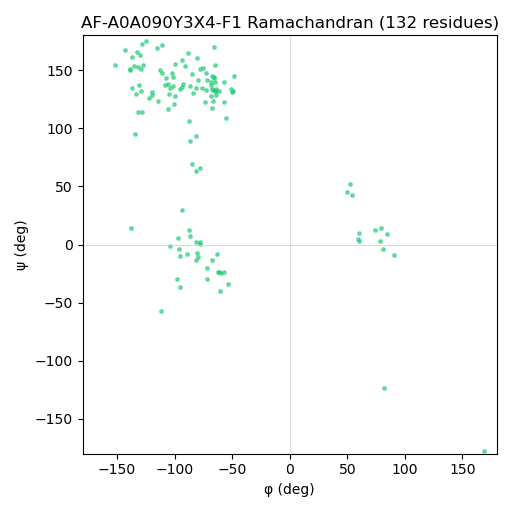45 -6.153 23.981 1.00 92.75 76 GLY A O 1
ATOM 584 N N . LYS A 1 77 ? 0.423 -4.272 22.835 1.00 94.75 77 LYS A N 1
ATOM 585 C CA . LYS A 1 77 ? -0.771 -3.905 23.612 1.00 94.75 77 LYS A CA 1
ATOM 586 C C . LYS A 1 77 ? -2.038 -4.437 22.960 1.00 94.75 77 LYS A C 1
ATOM 588 O O . LYS A 1 77 ? -2.210 -4.296 21.753 1.00 94.75 77 LYS A O 1
ATOM 593 N N . GLU A 1 78 ? -2.951 -4.967 23.764 1.00 96.81 78 GLU A N 1
ATOM 594 C CA . GLU A 1 78 ? -4.309 -5.267 23.309 1.00 96.81 78 GLU A CA 1
ATOM 595 C C . GLU A 1 78 ? -5.039 -3.976 22.927 1.00 96.81 78 GLU A C 1
ATOM 597 O O . GLU A 1 78 ? -5.075 -3.009 23.691 1.00 96.81 78 GLU A O 1
ATOM 602 N N . ILE A 1 79 ? -5.615 -3.966 21.728 1.00 96.38 79 ILE A N 1
ATOM 603 C CA . ILE A 1 79 ? -6.446 -2.884 21.210 1.00 96.38 79 ILE A CA 1
ATOM 604 C C . ILE A 1 79 ? -7.735 -3.459 20.627 1.00 96.38 79 ILE A C 1
ATOM 606 O O . ILE A 1 79 ? -7.769 -4.591 20.142 1.00 96.38 79 ILE A O 1
ATOM 610 N N . GLN A 1 80 ? -8.792 -2.654 20.635 1.00 96.75 80 GLN A N 1
ATOM 611 C CA . GLN A 1 80 ? -10.051 -2.974 19.973 1.00 96.75 80 GLN A CA 1
ATOM 612 C C . GLN A 1 80 ? -10.574 -1.763 19.208 1.00 96.75 80 GLN A C 1
ATOM 614 O O . GLN A 1 80 ? -10.291 -0.624 19.578 1.00 96.75 80 GLN A O 1
ATOM 619 N N . GLY A 1 81 ? -11.350 -2.009 18.160 1.00 95.81 81 GLY A N 1
ATOM 620 C CA . GLY A 1 81 ? -12.002 -0.948 17.401 1.00 95.81 81 GLY A CA 1
ATOM 621 C C . GLY A 1 81 ? -12.615 -1.449 16.105 1.00 95.81 81 GLY A C 1
ATOM 622 O O . GLY A 1 81 ? -12.561 -2.640 15.786 1.00 95.81 81 GLY A O 1
ATOM 623 N N . THR A 1 82 ? -13.183 -0.521 15.346 1.00 96.62 82 THR A N 1
ATOM 624 C CA . THR A 1 82 ? -13.766 -0.810 14.037 1.00 96.62 82 THR A CA 1
ATOM 625 C C . THR A 1 82 ? -12.662 -1.195 13.052 1.00 96.62 82 THR A C 1
ATOM 627 O O . THR A 1 82 ? -11.632 -0.519 13.009 1.00 96.62 82 THR A O 1
ATOM 630 N N . PRO A 1 83 ? -12.801 -2.265 12.252 1.00 96.25 83 PRO A N 1
ATOM 631 C CA . PRO A 1 83 ? -11.719 -2.706 11.383 1.00 96.25 83 PRO A CA 1
ATOM 632 C C . PRO A 1 83 ? -11.439 -1.705 10.254 1.00 96.25 83 PRO A C 1
ATOM 634 O O . PRO A 1 83 ? -12.345 -1.214 9.578 1.00 96.25 83 PRO A O 1
ATOM 637 N N . CYS A 1 84 ? -10.157 -1.458 9.987 1.00 95.94 84 CYS A N 1
ATOM 638 C CA . CYS A 1 84 ? -9.664 -0.685 8.850 1.00 95.94 84 CYS A CA 1
ATOM 639 C C . CYS A 1 84 ? -9.618 -1.556 7.594 1.00 95.94 84 CYS A C 1
ATOM 641 O O . CYS A 1 84 ? -8.548 -1.832 7.038 1.00 95.94 84 CYS A O 1
ATOM 643 N N . LYS A 1 85 ? -10.800 -2.017 7.168 1.00 91.38 85 LYS A N 1
ATOM 644 C CA . LYS A 1 85 ? -10.980 -2.718 5.897 1.00 91.38 85 LYS A CA 1
ATOM 645 C C . LYS A 1 85 ? -10.737 -1.728 4.772 1.00 91.38 85 LYS A C 1
ATOM 647 O O . LYS A 1 85 ? -11.412 -0.707 4.657 1.00 91.38 85 LYS A O 1
ATOM 652 N N . PHE A 1 86 ? -9.715 -2.015 3.984 1.00 81.69 86 PHE A N 1
ATOM 653 C CA . PHE A 1 86 ? -9.334 -1.158 2.885 1.00 81.69 86 PHE A CA 1
ATOM 654 C C . PHE A 1 86 ? -10.346 -1.302 1.744 1.00 81.69 86 PHE A C 1
ATOM 656 O O . PHE A 1 86 ? -10.569 -2.398 1.236 1.00 81.69 86 PHE A O 1
ATOM 663 N N . ALA A 1 87 ? -10.944 -0.185 1.343 1.00 85.94 87 ALA A N 1
ATOM 664 C CA . ALA A 1 87 ? -11.782 -0.094 0.160 1.00 85.94 87 ALA A CA 1
ATOM 665 C C . ALA A 1 87 ? -11.312 1.086 -0.692 1.00 85.94 87 ALA A C 1
ATOM 667 O O . ALA A 1 87 ? -11.098 2.192 -0.185 1.00 85.94 87 ALA A O 1
ATOM 668 N N . LEU A 1 88 ? -11.143 0.833 -1.987 1.00 86.94 88 LEU A N 1
ATOM 669 C CA . LEU A 1 88 ? -10.786 1.846 -2.972 1.00 86.94 88 LEU A CA 1
ATOM 670 C C . LEU A 1 88 ? -11.986 2.735 -3.298 1.00 86.94 88 LEU A C 1
ATOM 672 O O . LEU A 1 88 ? -13.138 2.297 -3.276 1.00 86.94 88 LEU A O 1
ATOM 676 N N . LEU A 1 89 ? -11.700 3.978 -3.679 1.00 84.38 89 LEU A N 1
ATOM 677 C CA . LEU A 1 89 ? -12.639 4.767 -4.472 1.00 84.38 89 LEU A CA 1
ATOM 678 C C . LEU A 1 89 ? -12.818 4.109 -5.851 1.00 84.38 89 LEU A C 1
ATOM 680 O O . LEU A 1 89 ? -11.937 3.393 -6.325 1.00 84.38 89 LEU A O 1
ATOM 684 N N . SER A 1 90 ? -13.956 4.334 -6.509 1.00 85.12 90 SER A N 1
ATOM 685 C CA . SER A 1 90 ? -14.189 3.788 -7.853 1.00 85.12 90 SER A CA 1
ATOM 686 C C . SER A 1 90 ? -13.094 4.250 -8.821 1.00 85.12 90 SER A C 1
ATOM 688 O O . SER A 1 90 ? -12.898 5.450 -8.995 1.00 85.12 90 SER A O 1
ATOM 690 N N . GLY A 1 91 ? -12.386 3.304 -9.447 1.00 87.25 91 GLY A N 1
ATOM 691 C CA . GLY A 1 91 ? -11.233 3.594 -10.312 1.00 87.25 91 GLY A CA 1
ATOM 692 C C . GLY A 1 91 ? -9.960 4.009 -9.563 1.00 87.25 91 GLY A C 1
ATOM 693 O O . GLY A 1 91 ? -9.024 4.498 -10.190 1.00 87.25 91 GLY A O 1
ATOM 694 N N . GLY A 1 92 ? -9.926 3.831 -8.240 1.00 90.94 92 GLY A N 1
ATOM 695 C CA . GLY A 1 92 ? -8.779 4.153 -7.403 1.00 90.94 92 GLY A CA 1
ATOM 696 C C . GLY A 1 92 ? -7.550 3.342 -7.801 1.00 90.94 92 GLY A C 1
ATOM 697 O O . GLY A 1 92 ? -7.617 2.126 -7.972 1.00 90.94 92 GLY A O 1
ATOM 698 N N . LYS A 1 93 ? -6.434 4.047 -7.936 1.00 96.88 93 LYS A N 1
ATOM 699 C CA . LYS A 1 93 ? -5.104 3.520 -8.227 1.00 96.88 93 LYS A CA 1
ATOM 700 C C . LYS A 1 93 ? -4.081 4.336 -7.450 1.00 96.88 93 LYS A C 1
ATOM 702 O O . LYS A 1 93 ? -4.426 5.392 -6.915 1.00 96.88 93 LYS A O 1
ATOM 707 N N . TRP A 1 94 ? -2.845 3.862 -7.378 1.00 97.81 94 TRP A N 1
ATOM 708 C CA . TRP A 1 94 ? -1.787 4.666 -6.777 1.00 97.81 94 TRP A CA 1
ATOM 709 C C . TRP A 1 94 ? -1.532 5.922 -7.611 1.00 97.81 94 TRP A C 1
ATOM 711 O O . TRP A 1 94 ? -1.504 5.887 -8.841 1.00 97.81 94 TRP A O 1
ATOM 721 N N . GLU A 1 95 ? -1.318 7.030 -6.921 1.00 97.38 95 GLU A N 1
ATOM 722 C CA . GLU A 1 95 ? -0.995 8.339 -7.472 1.00 97.38 95 GLU A CA 1
ATOM 723 C C . GLU A 1 95 ? 0.451 8.704 -7.122 1.00 97.38 95 GLU A C 1
ATOM 725 O O . GLU A 1 95 ? 1.108 8.007 -6.347 1.00 97.38 95 GLU A O 1
ATOM 730 N N . LYS A 1 96 ? 0.964 9.805 -7.690 1.00 96.31 96 LYS A N 1
ATOM 731 C CA . LYS A 1 96 ? 2.366 10.241 -7.511 1.00 96.31 96 LYS A CA 1
ATOM 732 C C . LYS A 1 96 ? 3.362 9.130 -7.880 1.00 96.31 96 LYS A C 1
ATOM 734 O O . LYS A 1 96 ? 4.340 8.862 -7.184 1.00 96.31 96 LYS A O 1
ATOM 739 N N . THR A 1 97 ? 3.075 8.445 -8.979 1.00 96.69 97 THR A N 1
ATOM 740 C CA . THR A 1 97 ? 3.895 7.365 -9.527 1.00 96.69 97 THR A CA 1
ATOM 741 C C . THR A 1 97 ? 4.947 7.915 -10.489 1.00 96.69 97 THR A C 1
ATOM 743 O O . THR A 1 97 ? 4.896 9.066 -10.937 1.00 96.69 97 THR A O 1
ATOM 746 N N . LYS A 1 98 ? 5.955 7.102 -10.816 1.00 95.94 98 LYS A N 1
ATOM 747 C CA . LYS A 1 98 ? 7.025 7.500 -11.733 1.00 95.94 98 LYS A CA 1
ATOM 748 C C . LYS A 1 98 ? 6.620 7.219 -13.179 1.00 95.94 98 LYS A C 1
ATOM 750 O O . LYS A 1 98 ? 6.961 6.182 -13.728 1.00 95.94 98 LYS A O 1
ATOM 755 N N . GLU A 1 99 ? 5.969 8.179 -13.832 1.00 94.12 99 GLU A N 1
ATOM 756 C CA . GLU A 1 99 ? 5.428 8.019 -15.197 1.00 94.12 99 GLU A CA 1
ATOM 757 C C . GLU A 1 99 ? 6.428 7.537 -16.257 1.00 94.12 99 GLU A C 1
ATOM 759 O O . GLU A 1 99 ? 6.059 6.797 -17.169 1.00 94.12 99 GLU A O 1
ATOM 764 N N . GLN A 1 100 ? 7.695 7.945 -16.141 1.00 93.31 100 GLN A N 1
ATOM 765 C CA . GLN A 1 100 ? 8.740 7.580 -17.102 1.00 93.31 100 GLN A CA 1
ATOM 766 C C . GLN A 1 100 ? 9.347 6.191 -16.866 1.00 93.31 100 GLN A C 1
ATOM 768 O O . GLN A 1 100 ? 10.055 5.688 -17.732 1.00 93.31 100 GLN A O 1
ATOM 773 N N . ALA A 1 101 ? 9.096 5.576 -15.709 1.00 93.94 101 ALA A N 1
ATOM 774 C CA . ALA A 1 101 ? 9.512 4.212 -15.418 1.00 93.94 101 ALA A CA 1
ATOM 775 C C . ALA A 1 101 ? 8.277 3.313 -15.490 1.00 93.94 101 ALA A C 1
ATOM 777 O O . ALA A 1 101 ? 7.337 3.493 -14.717 1.00 93.94 101 ALA A O 1
ATOM 778 N N . LYS A 1 102 ? 8.263 2.365 -16.429 1.00 95.75 102 LYS A N 1
ATOM 779 C CA . LYS A 1 102 ? 7.135 1.451 -16.616 1.00 95.75 102 LYS A CA 1
ATOM 780 C C . LYS A 1 102 ? 7.464 0.056 -16.087 1.00 95.75 102 LYS A C 1
ATOM 782 O O . LYS A 1 102 ? 8.563 -0.449 -16.298 1.00 95.75 102 LYS A O 1
ATOM 787 N N . VAL A 1 103 ? 6.498 -0.547 -15.407 1.00 96.44 103 VAL A N 1
ATOM 788 C CA . VAL A 1 103 ? 6.495 -1.928 -14.920 1.00 96.44 103 VAL A CA 1
ATOM 789 C C . VAL A 1 103 ? 5.188 -2.539 -15.410 1.00 96.44 103 VAL A C 1
ATOM 791 O O . VAL A 1 103 ? 4.122 -2.079 -15.000 1.00 96.44 103 VAL A O 1
ATOM 794 N N . ASP A 1 104 ? 5.267 -3.522 -16.311 1.00 96.50 104 ASP A N 1
ATOM 795 C CA . ASP A 1 104 ? 4.102 -4.049 -17.047 1.00 96.50 104 ASP A CA 1
ATOM 796 C C . ASP A 1 104 ? 3.300 -2.926 -17.744 1.00 96.50 104 ASP A C 1
ATOM 798 O O . ASP A 1 104 ? 2.111 -2.726 -17.509 1.00 96.50 104 ASP A O 1
ATOM 802 N N . GLU A 1 105 ? 4.001 -2.098 -18.532 1.00 97.25 105 GLU A N 1
ATOM 803 C CA . GLU A 1 105 ? 3.459 -0.939 -19.272 1.00 97.25 105 GLU A CA 1
ATOM 804 C C . GLU A 1 105 ? 2.789 0.163 -18.422 1.00 97.25 105 GLU A C 1
ATOM 806 O O . GLU A 1 105 ? 2.300 1.166 -18.950 1.00 97.25 105 GLU A O 1
ATOM 811 N N . LYS A 1 106 ? 2.822 0.045 -17.091 1.00 97.94 106 LYS A N 1
ATOM 812 C CA . LYS A 1 106 ? 2.199 0.983 -16.148 1.00 97.94 106 LYS A CA 1
ATOM 813 C C . LYS A 1 106 ? 3.234 1.742 -15.319 1.00 97.94 106 LYS A C 1
ATOM 815 O O . LYS A 1 106 ? 4.309 1.205 -15.064 1.00 97.94 106 LYS A O 1
ATOM 820 N N . PRO A 1 107 ? 2.948 2.984 -14.889 1.00 98.12 107 PRO A N 1
ATOM 821 C CA . PRO A 1 107 ? 3.836 3.757 -14.019 1.00 98.12 107 PRO A CA 1
ATOM 822 C C . PRO A 1 107 ? 4.292 2.977 -12.781 1.00 98.12 107 PRO A C 1
ATOM 824 O O . PRO A 1 107 ? 3.468 2.400 -12.068 1.00 98.12 107 PRO A O 1
ATOM 827 N N . ALA A 1 108 ? 5.596 2.989 -12.515 1.00 98.00 108 ALA A N 1
ATOM 828 C CA . ALA A 1 108 ? 6.184 2.333 -11.355 1.00 98.00 108 ALA A CA 1
ATOM 829 C C . ALA A 1 108 ? 5.851 3.086 -10.059 1.00 98.00 108 ALA A C 1
ATOM 831 O O . ALA A 1 108 ? 5.880 4.323 -10.020 1.00 98.00 108 ALA A O 1
ATOM 832 N N . LEU A 1 109 ? 5.594 2.339 -8.985 1.00 98.12 109 LEU A N 1
ATOM 833 C CA . LEU A 1 109 ? 5.455 2.923 -7.652 1.00 98.12 109 LEU A CA 1
ATOM 834 C C . LEU A 1 109 ? 6.806 3.373 -7.106 1.00 98.12 109 LEU A C 1
ATOM 836 O O . LEU A 1 109 ? 7.836 2.731 -7.328 1.00 98.12 109 LEU A O 1
ATOM 840 N N . THR A 1 110 ? 6.780 4.437 -6.314 1.00 97.44 110 THR A N 1
ATOM 841 C CA . THR A 1 110 ? 7.914 4.886 -5.507 1.00 97.44 110 THR A CA 1
ATOM 842 C C . THR A 1 110 ? 7.484 5.087 -4.059 1.00 97.44 110 THR A C 1
ATOM 844 O O . THR A 1 110 ? 6.298 5.061 -3.740 1.00 97.44 110 THR A O 1
ATOM 847 N N . THR A 1 111 ? 8.439 5.345 -3.169 1.00 97.06 111 THR A N 1
ATOM 848 C CA . THR A 1 111 ? 8.157 5.722 -1.774 1.00 97.06 111 THR A CA 1
ATOM 849 C C . THR A 1 111 ? 7.389 7.044 -1.618 1.00 97.06 111 THR A C 1
ATOM 851 O O . THR A 1 111 ? 6.977 7.366 -0.509 1.00 97.06 111 THR A O 1
ATOM 854 N N . GLU A 1 112 ? 7.182 7.806 -2.696 1.00 96.44 112 GLU A N 1
ATOM 855 C CA . GLU A 1 112 ? 6.338 9.013 -2.720 1.00 96.44 112 GLU A CA 1
ATOM 856 C C . GLU A 1 112 ? 4.910 8.740 -3.204 1.00 96.44 112 GLU A C 1
ATOM 858 O O . GLU A 1 112 ? 4.053 9.622 -3.114 1.00 96.44 112 GLU A O 1
ATOM 863 N N . SER A 1 113 ? 4.647 7.541 -3.731 1.00 97.75 113 SER A N 1
ATOM 864 C CA . SER A 1 113 ? 3.327 7.186 -4.230 1.00 97.75 113 SER A CA 1
ATOM 865 C C . SER A 1 113 ? 2.308 7.100 -3.092 1.00 97.75 113 SER A C 1
ATOM 867 O O . SER A 1 113 ? 2.614 6.679 -1.974 1.00 97.75 113 SER A O 1
ATOM 869 N N . GLU A 1 114 ? 1.076 7.504 -3.386 1.00 97.69 114 GLU A N 1
ATOM 870 C CA . GLU A 1 114 ? -0.020 7.596 -2.417 1.00 97.69 114 GLU A CA 1
ATOM 871 C C . GLU A 1 114 ? -1.262 6.874 -2.935 1.00 97.69 114 GLU A C 1
ATOM 873 O O . GLU A 1 114 ? -1.484 6.791 -4.142 1.00 97.69 114 GLU A O 1
ATOM 878 N N . LEU A 1 115 ? -2.087 6.360 -2.026 1.00 97.62 115 LEU A N 1
ATOM 879 C CA . LEU A 1 115 ? -3.362 5.735 -2.367 1.00 97.62 115 LEU A CA 1
ATOM 880 C C . LEU A 1 115 ? -4.447 6.172 -1.389 1.00 97.62 115 LEU A C 1
ATOM 882 O O . LEU A 1 115 ? -4.242 6.152 -0.180 1.00 97.62 115 LEU A O 1
ATOM 886 N N . HIS A 1 116 ? -5.618 6.531 -1.900 1.00 95.94 116 HIS A N 1
ATOM 887 C CA . HIS A 1 116 ? -6.709 7.057 -1.083 1.00 95.94 116 HIS A CA 1
ATOM 888 C C . HIS A 1 116 ? -7.804 6.005 -0.890 1.00 95.94 116 HIS A C 1
ATOM 890 O O . HIS A 1 116 ? -8.291 5.411 -1.857 1.00 95.94 116 HIS A O 1
ATOM 896 N N . CYS A 1 117 ? -8.208 5.772 0.361 1.00 94.38 117 CYS A N 1
ATOM 897 C CA . CYS A 1 117 ? -9.305 4.859 0.675 1.00 94.38 117 CYS A CA 1
ATOM 898 C C . CYS A 1 117 ? -10.650 5.597 0.780 1.00 94.38 117 CYS A C 1
ATOM 900 O O . CYS A 1 117 ? -10.711 6.800 1.047 1.00 94.38 117 CYS A O 1
ATOM 902 N N . SER A 1 118 ? -11.755 4.869 0.619 1.00 93.94 118 SER A N 1
ATOM 903 C CA . SER A 1 118 ? -13.117 5.421 0.701 1.00 93.94 118 SER A CA 1
ATOM 904 C C . SER A 1 118 ? -13.461 6.009 2.076 1.00 93.94 118 SER A C 1
ATOM 906 O O . SER A 1 118 ? -14.293 6.911 2.176 1.00 93.94 118 SER A O 1
ATOM 908 N N . LEU A 1 119 ? -12.770 5.560 3.128 1.00 94.56 119 LEU A N 1
ATOM 909 C CA . LEU A 1 119 ? -12.893 6.089 4.487 1.00 94.56 119 LEU A CA 1
ATOM 910 C C . LEU A 1 119 ? -12.138 7.416 4.680 1.00 94.56 119 LEU A C 1
ATOM 912 O O . LEU A 1 119 ? -12.182 7.988 5.764 1.00 94.56 119 LEU A O 1
ATOM 916 N N . GLY A 1 120 ? -11.478 7.944 3.644 1.00 93.94 120 GLY A N 1
ATOM 917 C CA . GLY A 1 120 ? -10.792 9.239 3.670 1.00 93.94 120 GLY A CA 1
ATOM 918 C C . GLY A 1 120 ? -9.366 9.210 4.221 1.00 93.94 120 GLY A C 1
ATOM 919 O O . GLY A 1 120 ? -8.801 10.276 4.437 1.00 93.94 120 GLY A O 1
ATOM 920 N N . GLY A 1 121 ? -8.795 8.027 4.450 1.00 95.94 121 GLY A N 1
ATOM 921 C CA . GLY A 1 121 ? -7.388 7.877 4.816 1.00 95.94 121 GLY A CA 1
ATOM 922 C C . GLY A 1 121 ? -6.470 7.850 3.593 1.00 95.94 121 GLY A C 1
ATOM 923 O O . GLY A 1 121 ? -6.839 7.308 2.544 1.00 95.94 121 GLY A O 1
ATOM 924 N N . THR A 1 122 ? -5.260 8.386 3.755 1.00 97.38 122 THR A N 1
ATOM 925 C CA . THR A 1 122 ? -4.168 8.252 2.781 1.00 97.38 122 THR A CA 1
ATOM 926 C C . THR A 1 122 ? -3.270 7.088 3.178 1.00 97.38 122 THR A C 1
ATOM 928 O O . THR A 1 122 ? -2.881 6.956 4.339 1.00 97.38 122 THR A O 1
ATOM 931 N N . ILE A 1 123 ? -2.924 6.242 2.215 1.00 98.00 123 ILE A N 1
ATOM 932 C CA . ILE A 1 123 ? -1.958 5.160 2.367 1.00 98.00 123 ILE A CA 1
ATOM 933 C C . ILE A 1 123 ? -0.623 5.621 1.793 1.00 98.00 123 ILE A C 1
ATOM 935 O O . ILE A 1 123 ? -0.559 6.091 0.655 1.00 98.00 123 ILE A O 1
ATOM 939 N N . ARG A 1 124 ? 0.434 5.480 2.593 1.00 97.81 124 ARG A N 1
ATOM 940 C CA . ARG A 1 124 ? 1.797 5.942 2.298 1.00 97.81 124 ARG A CA 1
ATOM 941 C C . ARG A 1 124 ? 2.818 4.848 2.587 1.00 97.81 124 ARG A C 1
ATOM 943 O O . ARG A 1 124 ? 2.524 3.871 3.279 1.00 97.81 124 ARG A O 1
ATOM 950 N N . PHE A 1 125 ? 4.036 5.040 2.093 1.00 97.50 125 PHE A N 1
ATOM 951 C CA . PHE A 1 125 ? 5.158 4.138 2.328 1.00 97.50 125 PHE A CA 1
ATOM 952 C C . PHE A 1 125 ? 5.905 4.478 3.617 1.00 97.50 125 PHE A C 1
ATOM 954 O O . PHE A 1 125 ? 6.223 5.630 3.895 1.00 97.50 125 PHE A O 1
ATOM 961 N N . ASN A 1 126 ? 6.233 3.437 4.374 1.00 96.19 126 ASN A N 1
ATOM 962 C CA . ASN A 1 126 ? 7.204 3.472 5.460 1.00 96.19 126 ASN A CA 1
ATOM 963 C C . ASN A 1 126 ? 8.580 2.952 5.002 1.00 96.19 126 ASN A C 1
ATOM 965 O O . ASN A 1 126 ? 9.601 3.361 5.543 1.00 96.19 126 ASN A O 1
ATOM 969 N N . SER A 1 127 ? 8.627 2.036 4.027 1.00 95.81 127 SER A N 1
ATOM 970 C CA . SER A 1 127 ? 9.873 1.584 3.391 1.00 95.81 127 SER A CA 1
ATOM 971 C C . SER A 1 127 ? 9.630 1.122 1.953 1.00 95.81 127 SER A C 1
ATOM 973 O O . SER A 1 127 ? 8.530 0.685 1.615 1.00 95.81 127 SER A O 1
ATOM 975 N N . SER A 1 128 ? 10.666 1.182 1.111 1.00 96.50 128 SER A N 1
ATOM 976 C CA . SER A 1 128 ? 10.623 0.687 -0.274 1.00 96.50 128 SER A CA 1
ATOM 977 C C . SER A 1 128 ? 10.606 -0.840 -0.369 1.00 96.50 128 SER A C 1
ATOM 979 O O . SER A 1 128 ? 10.208 -1.383 -1.394 1.00 96.50 128 SER A O 1
ATOM 981 N N . GLY A 1 129 ? 11.046 -1.528 0.691 1.00 95.56 129 GLY A N 1
ATOM 982 C CA . GLY A 1 129 ? 11.235 -2.979 0.734 1.00 95.56 129 GLY A CA 1
ATOM 983 C C . GLY A 1 129 ? 12.548 -3.463 0.108 1.00 95.56 129 GLY A C 1
ATOM 984 O O . GLY A 1 129 ? 12.846 -4.653 0.187 1.00 95.56 129 GLY A O 1
ATOM 985 N N . GLN A 1 130 ? 13.358 -2.572 -0.477 1.00 94.69 130 GLN A N 1
ATOM 986 C CA . GLN A 1 130 ? 14.549 -2.962 -1.238 1.00 94.69 130 GLN A CA 1
ATOM 987 C C . GLN A 1 130 ? 15.707 -3.485 -0.374 1.00 94.69 130 GLN A C 1
ATOM 989 O O . GLN A 1 130 ? 16.492 -4.296 -0.858 1.00 94.69 130 GLN A O 1
ATOM 994 N N . GLN A 1 131 ? 15.835 -3.028 0.877 1.00 88.38 131 GLN A N 1
ATOM 995 C CA . GLN A 1 131 ? 16.929 -3.409 1.788 1.00 88.38 131 GLN A CA 1
ATOM 996 C C . GLN A 1 131 ? 16.518 -4.418 2.871 1.00 88.38 131 GLN A C 1
ATOM 998 O O . GLN A 1 131 ? 17.346 -4.802 3.695 1.00 88.38 131 GLN A O 1
ATOM 1003 N N . GLU A 1 132 ? 15.251 -4.834 2.918 1.00 76.75 132 GLU A N 1
ATOM 1004 C CA . GLU A 1 132 ? 14.781 -5.794 3.923 1.00 76.75 132 GLU A CA 1
ATOM 1005 C C . GLU A 1 132 ? 15.124 -7.227 3.485 1.00 76.75 132 GLU A C 1
ATOM 1007 O O . GLU A 1 132 ? 14.913 -7.579 2.326 1.00 76.75 132 GLU A O 1
ATOM 1012 N N . ALA A 1 133 ? 15.645 -8.059 4.391 1.00 66.19 133 ALA A N 1
ATOM 1013 C CA . ALA A 1 133 ? 15.725 -9.500 4.150 1.00 66.19 133 ALA A CA 1
ATOM 1014 C C . ALA A 1 133 ? 14.303 -10.092 4.143 1.00 66.19 133 ALA A C 1
ATOM 1016 O O . ALA A 1 133 ? 13.463 -9.653 4.936 1.00 66.19 133 ALA A O 1
ATOM 1017 N N . ASP A 1 134 ? 14.045 -11.022 3.220 1.00 56.56 134 ASP A N 1
ATOM 1018 C CA . ASP A 1 134 ? 12.747 -11.697 3.068 1.00 56.56 134 ASP A CA 1
ATOM 1019 C C . ASP A 1 134 ? 12.433 -12.644 4.238 1.00 56.56 134 ASP A C 1
ATOM 1021 O O . ASP A 1 134 ? 13.374 -13.297 4.751 1.00 56.56 134 ASP A O 1
#

Radius of gyration: 15.13 Å; Cα contacts (8 Å, |Δi|>4): 324; chains: 1; bounding box: 40×30×43 Å

InterPro domains:
  IPR025460 Protein of unknown function DUF4280 [PF14107] (9-130)

Foldseek 3Di:
DDPPWAFAFFQFWKAWPFAQAIDTFHDPDALPDDDLNTGFDFFASPDEPHGDDWRAAGPQPLQPDPDKDWDQGPVRDIDMHRTRRFAADVVWTKPPFQQVDDRNNGGTDIQQIWTAGPSGIIMGTPGSSNPDDD

pLDDT: mean 93.33, std 9.54, range [43.22, 98.5]